Protein AF-A0AB36PFZ5-F1 (afdb_monomer)

Mean predicted aligned error: 4.34 Å

Structure (mmCIF, N/CA/C/O backbone):
data_AF-A0AB36PFZ5-F1
#
_entry.id   AF-A0AB36PFZ5-F1
#
loop_
_atom_site.group_PDB
_atom_site.id
_atom_site.type_symbol
_atom_site.label_atom_id
_atom_site.label_alt_id
_atom_site.label_comp_id
_atom_site.label_asym_id
_atom_site.label_entity_id
_atom_site.label_seq_id
_atom_site.pdbx_PDB_ins_code
_atom_site.Cartn_x
_atom_site.Cartn_y
_atom_site.Cartn_z
_atom_site.occupancy
_atom_site.B_iso_or_equiv
_atom_site.auth_seq_id
_atom_site.auth_comp_id
_atom_site.auth_asym_id
_atom_site.auth_atom_id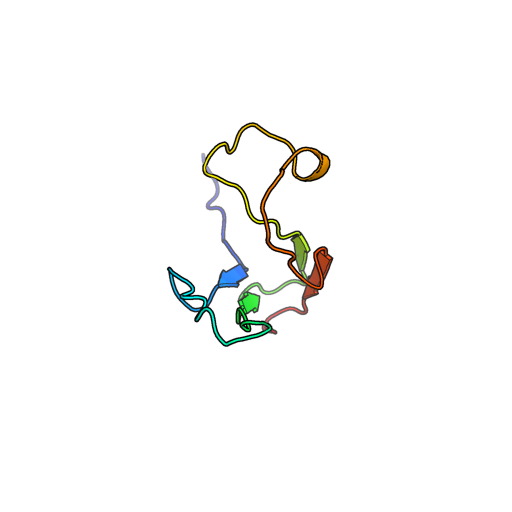
_atom_site.pdbx_PDB_model_num
ATOM 1 N N . MET A 1 1 ? -1.656 -7.648 -32.695 1.00 64.62 1 MET A N 1
ATOM 2 C CA . MET A 1 1 ? -0.740 -8.503 -31.908 1.00 64.62 1 MET A CA 1
ATOM 3 C C . MET A 1 1 ? -0.630 -7.864 -30.526 1.00 64.62 1 MET A C 1
ATOM 5 O O . MET A 1 1 ? -0.399 -6.664 -30.483 1.00 64.62 1 MET A O 1
ATOM 9 N N . VAL A 1 2 ? -0.911 -8.586 -29.436 1.00 74.19 2 VAL A N 1
ATOM 10 C CA . VAL A 1 2 ? -0.913 -8.039 -28.061 1.00 74.19 2 VAL A CA 1
ATOM 11 C C . VAL A 1 2 ? 0.361 -8.508 -27.358 1.00 74.19 2 VAL A C 1
ATOM 13 O O . VAL A 1 2 ? 0.655 -9.700 -27.379 1.00 74.19 2 VAL A O 1
ATOM 16 N N . LEU A 1 3 ? 1.133 -7.584 -26.783 1.00 80.94 3 LEU A N 1
ATOM 17 C CA . LEU A 1 3 ? 2.322 -7.901 -25.986 1.00 80.94 3 LEU A CA 1
ATOM 18 C C . LEU A 1 3 ? 1.908 -8.213 -24.536 1.00 80.94 3 LEU A C 1
ATOM 20 O O . LEU A 1 3 ? 1.054 -7.506 -23.998 1.00 80.94 3 LEU A O 1
ATOM 24 N N . PRO A 1 4 ? 2.495 -9.233 -23.886 1.00 82.50 4 PRO A N 1
ATOM 25 C CA . PRO A 1 4 ? 2.169 -9.571 -22.505 1.00 82.50 4 PRO A CA 1
ATOM 26 C C . PRO A 1 4 ? 2.668 -8.49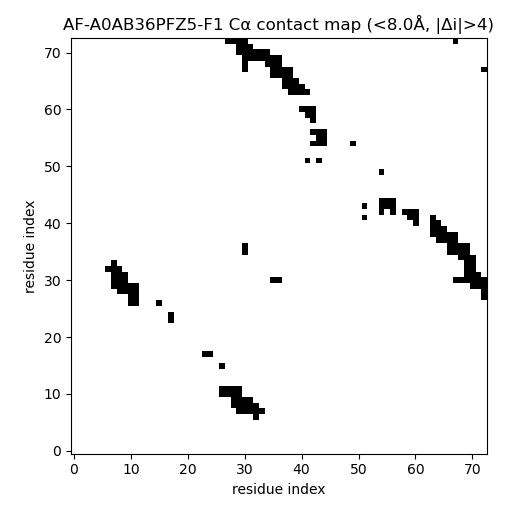4 -21.531 1.00 82.50 4 PRO A C 1
ATOM 28 O O . PRO A 1 4 ? 3.833 -8.092 -21.568 1.00 82.50 4 PRO A O 1
ATOM 31 N N . ALA A 1 5 ? 1.797 -8.062 -20.618 1.00 82.31 5 ALA A N 1
ATOM 32 C CA . ALA A 1 5 ? 2.185 -7.250 -19.469 1.00 82.31 5 ALA A CA 1
ATOM 33 C C . ALA A 1 5 ? 2.721 -8.153 -18.346 1.00 82.31 5 ALA A C 1
ATOM 35 O O . ALA A 1 5 ? 2.179 -9.227 -18.101 1.00 82.31 5 ALA A O 1
ATOM 3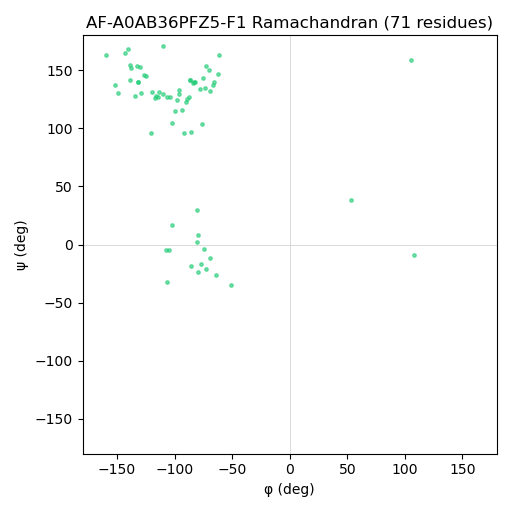6 N N . HIS A 1 6 ? 3.782 -7.713 -17.669 1.00 80.00 6 HIS A N 1
ATOM 37 C CA . HIS A 1 6 ? 4.367 -8.415 -16.525 1.00 80.00 6 HIS A CA 1
ATOM 38 C C . HIS A 1 6 ? 4.186 -7.555 -15.271 1.00 80.00 6 HIS A C 1
ATOM 40 O O . HIS A 1 6 ? 4.562 -6.381 -15.273 1.00 80.00 6 HIS A O 1
ATOM 46 N N . ALA A 1 7 ? 3.613 -8.128 -14.213 1.00 82.31 7 ALA A N 1
ATOM 47 C CA . ALA A 1 7 ? 3.524 -7.484 -12.906 1.00 82.31 7 ALA A CA 1
ATOM 48 C C . ALA A 1 7 ? 4.832 -7.694 -12.126 1.00 82.31 7 ALA A C 1
ATOM 50 O O . ALA A 1 7 ? 5.416 -8.773 -12.179 1.00 82.31 7 ALA A O 1
ATOM 51 N N . GLY A 1 8 ? 5.294 -6.655 -11.425 1.00 91.12 8 GLY A N 1
ATOM 52 C CA . GLY A 1 8 ? 6.514 -6.711 -10.612 1.00 91.12 8 GLY A CA 1
ATOM 53 C C . GLY A 1 8 ? 6.253 -6.748 -9.108 1.00 91.12 8 GLY A C 1
ATOM 54 O O . GLY A 1 8 ? 7.016 -7.370 -8.383 1.00 91.12 8 GLY A O 1
ATOM 55 N N . ILE A 1 9 ? 5.185 -6.108 -8.628 1.00 94.81 9 ILE A N 1
ATOM 56 C CA . ILE A 1 9 ? 4.906 -5.996 -7.193 1.00 94.81 9 ILE A CA 1
ATOM 57 C C . ILE A 1 9 ? 4.042 -7.167 -6.732 1.00 94.81 9 ILE A C 1
ATOM 59 O O . ILE A 1 9 ? 2.937 -7.367 -7.231 1.00 94.81 9 ILE A O 1
ATOM 63 N N . VAL A 1 10 ? 4.544 -7.907 -5.751 1.00 94.88 10 VAL A N 1
ATOM 64 C CA . VAL A 1 10 ? 3.836 -8.975 -5.047 1.00 94.88 10 VAL A CA 1
ATOM 65 C C . VAL A 1 10 ? 3.554 -8.504 -3.629 1.00 94.88 10 VAL A C 1
ATOM 67 O O . VAL A 1 10 ? 4.467 -8.050 -2.947 1.00 94.88 10 VAL A O 1
ATOM 70 N N . ILE A 1 11 ? 2.306 -8.627 -3.182 1.00 95.00 11 ILE A N 1
ATOM 71 C CA . ILE A 1 11 ? 1.918 -8.441 -1.780 1.00 95.00 11 ILE A CA 1
ATOM 72 C C . ILE A 1 11 ? 1.869 -9.830 -1.140 1.00 95.00 11 ILE A C 1
ATOM 74 O O . ILE A 1 11 ? 1.262 -10.748 -1.696 1.00 95.00 11 ILE A O 1
ATOM 78 N N . TYR A 1 12 ? 2.525 -10.010 0.005 1.00 93.81 12 TYR A N 1
ATOM 79 C CA . TYR A 1 12 ? 2.508 -11.291 0.703 1.00 93.81 12 TYR A CA 1
ATOM 80 C C . TYR A 1 12 ? 1.175 -11.474 1.427 1.00 93.81 12 TYR A C 1
ATOM 82 O O . TYR A 1 12 ? 0.928 -10.902 2.487 1.00 93.81 12 TYR A O 1
ATOM 90 N N . GLY A 1 13 ? 0.328 -12.311 0.832 1.00 92.69 13 GLY A N 1
ATOM 91 C CA . GLY A 1 13 ? -1.011 -12.611 1.319 1.00 92.69 13 GLY A CA 1
ATOM 92 C C . GLY A 1 13 ? -2.099 -11.934 0.492 1.00 92.69 13 GLY A C 1
ATOM 93 O O . GLY A 1 13 ? -1.878 -10.961 -0.220 1.00 92.69 13 GLY A O 1
ATOM 94 N N . THR A 1 14 ? -3.304 -12.483 0.585 1.00 94.88 14 THR A N 1
ATOM 95 C CA . THR A 1 14 ? -4.505 -11.965 -0.091 1.00 94.88 14 THR A CA 1
ATOM 96 C C . THR A 1 14 ? -5.452 -11.254 0.874 1.00 94.88 14 THR A C 1
ATOM 98 O O . THR A 1 14 ? -6.479 -10.717 0.465 1.00 94.88 14 THR A O 1
ATOM 101 N N . ARG A 1 15 ? -5.125 -11.279 2.171 1.00 95.12 15 ARG A N 1
ATOM 102 C CA . ARG A 1 15 ? -5.883 -10.660 3.254 1.00 95.12 15 ARG A CA 1
ATOM 103 C C . ARG A 1 15 ? -4.941 -10.295 4.391 1.00 95.12 15 ARG A C 1
ATOM 105 O O . ARG A 1 15 ? -4.112 -11.109 4.788 1.00 95.12 15 ARG A O 1
ATOM 112 N N . ILE A 1 16 ? -5.148 -9.111 4.949 1.00 94.19 16 ILE A N 1
ATOM 113 C CA . ILE A 1 16 ? -4.526 -8.667 6.193 1.00 94.19 16 ILE A CA 1
ATOM 114 C C . ILE A 1 16 ? -5.606 -8.683 7.273 1.00 94.19 16 ILE A C 1
ATOM 116 O O . ILE A 1 16 ? -6.687 -8.131 7.078 1.00 94.19 16 ILE A O 1
ATOM 120 N N . ILE A 1 17 ? -5.338 -9.354 8.391 1.00 95.06 17 ILE A N 1
ATOM 121 C CA . ILE A 1 17 ? -6.192 -9.301 9.580 1.00 95.06 17 ILE A CA 1
ATOM 122 C C . ILE A 1 17 ? -5.565 -8.288 10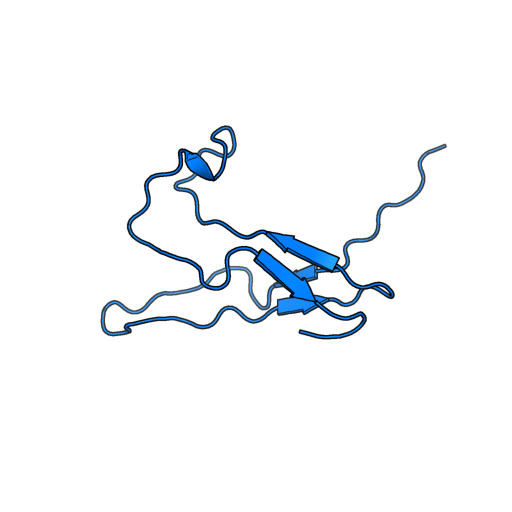.528 1.00 95.06 17 ILE A C 1
ATOM 124 O O . ILE A 1 17 ? -4.393 -8.425 10.865 1.00 95.06 17 ILE A O 1
ATOM 128 N N .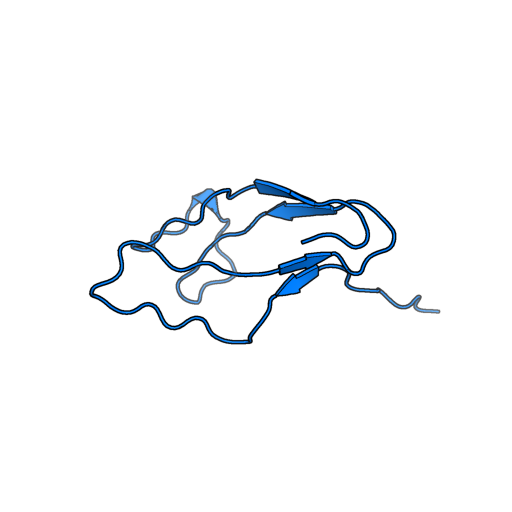 TYR A 1 18 ? -6.339 -7.283 10.933 1.00 95.38 18 TYR A N 1
ATOM 129 C CA . TYR A 1 18 ? -5.922 -6.260 11.885 1.00 95.38 18 TYR A CA 1
ATOM 130 C C . TYR A 1 18 ? -6.531 -6.582 13.261 1.00 95.38 18 TYR A C 1
ATOM 132 O O . TYR A 1 18 ? -7.735 -6.383 13.438 1.00 95.38 18 TYR A O 1
ATOM 140 N N . PRO A 1 19 ? -5.756 -7.104 14.231 1.00 96.75 19 PRO A N 1
ATOM 141 C CA . PRO A 1 19 ? -6.244 -7.317 15.593 1.00 96.75 19 PRO A CA 1
ATOM 142 C C . PRO A 1 19 ? -6.524 -5.977 16.276 1.00 96.75 19 PRO A C 1
ATOM 144 O O . PRO A 1 19 ? -5.732 -5.044 16.153 1.00 96.75 19 PRO A O 1
ATOM 147 N N . ALA A 1 20 ? -7.641 -5.867 16.995 1.00 95.06 20 ALA A N 1
ATOM 148 C CA . ALA A 1 20 ? -8.096 -4.601 17.578 1.00 95.06 20 ALA A CA 1
ATOM 149 C C . ALA A 1 20 ? -7.133 -4.043 18.645 1.00 95.06 20 ALA A C 1
ATOM 151 O O . ALA A 1 20 ? -7.083 -2.839 18.882 1.00 95.06 20 ALA A O 1
ATOM 152 N N . GLU A 1 21 ? -6.366 -4.919 19.284 1.00 97.00 21 GLU A N 1
ATOM 153 C CA . GLU A 1 21 ? -5.355 -4.608 20.287 1.00 97.00 21 GLU A CA 1
ATOM 154 C C . GLU A 1 21 ? -4.045 -4.062 19.693 1.00 97.00 21 GLU A C 1
ATOM 156 O O . GLU A 1 21 ? -3.241 -3.464 20.415 1.00 97.00 21 GLU A O 1
ATOM 161 N N . ASN A 1 22 ? -3.823 -4.241 18.387 1.00 96.69 22 ASN A N 1
ATOM 162 C CA . ASN A 1 22 ? -2.598 -3.814 17.726 1.00 96.69 22 ASN A CA 1
ATOM 163 C C . ASN A 1 22 ? -2.686 -2.353 17.275 1.00 96.69 22 ASN A C 1
ATOM 165 O O . ASN A 1 22 ? -3.702 -1.879 16.767 1.00 96.69 22 ASN A O 1
ATOM 169 N N . LYS A 1 23 ? -1.569 -1.632 17.411 1.00 94.81 23 LYS A N 1
ATOM 170 C CA . LYS A 1 23 ? -1.440 -0.250 16.917 1.00 94.81 23 LYS A CA 1
ATOM 171 C C . LYS A 1 23 ? -1.164 -0.162 15.420 1.00 94.81 23 LYS A C 1
ATOM 173 O O . LYS A 1 23 ? -1.428 0.874 14.824 1.00 94.81 23 LYS A O 1
ATOM 178 N N . GLU A 1 24 ? -0.603 -1.222 14.851 1.00 95.62 24 GLU A N 1
ATOM 179 C CA . GLU A 1 24 ? -0.278 -1.333 13.436 1.00 95.62 24 GLU A CA 1
ATOM 180 C C . GLU A 1 24 ? -0.130 -2.805 13.041 1.00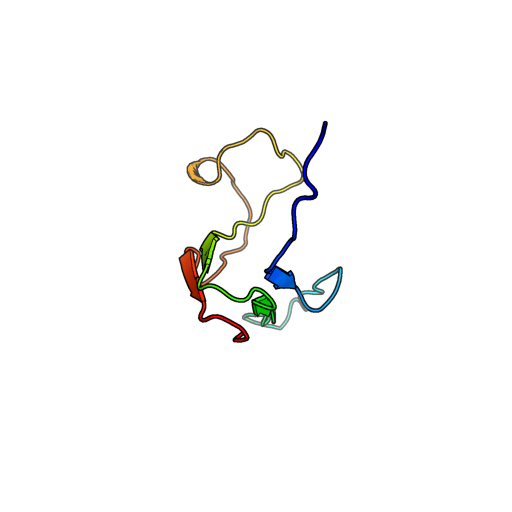 95.62 24 GLU A C 1
ATOM 182 O O . GLU A 1 24 ? 0.052 -3.687 13.887 1.00 95.62 24 GLU A O 1
ATOM 187 N N . VAL A 1 25 ? -0.187 -3.060 11.737 1.00 95.81 25 VAL A N 1
ATOM 188 C CA . VAL A 1 25 ? 0.165 -4.342 11.128 1.00 95.81 25 VAL A CA 1
ATOM 189 C C . VAL A 1 25 ? 1.085 -4.084 9.944 1.00 95.81 25 VAL A C 1
ATOM 191 O O . VAL A 1 25 ? 0.886 -3.136 9.185 1.00 95.81 25 VAL A O 1
ATOM 194 N N . MET A 1 26 ? 2.093 -4.935 9.781 1.00 94.75 26 MET A N 1
ATOM 195 C CA . MET A 1 26 ? 3.035 -4.826 8.672 1.00 94.75 26 MET A CA 1
ATOM 196 C C . MET A 1 26 ? 2.501 -5.572 7.453 1.00 94.75 26 MET A C 1
ATOM 198 O O . MET A 1 26 ? 2.195 -6.762 7.528 1.00 94.75 26 MET A O 1
ATOM 202 N N . VAL A 1 27 ? 2.444 -4.880 6.318 1.00 94.25 27 VAL A N 1
ATOM 203 C CA . VAL A 1 27 ? 2.165 -5.486 5.014 1.00 94.25 27 VAL A CA 1
ATOM 204 C C . VAL A 1 27 ? 3.491 -5.680 4.298 1.00 94.25 27 VAL A C 1
ATOM 206 O O . VAL A 1 27 ? 4.178 -4.713 3.980 1.00 94.25 27 VAL A O 1
ATOM 209 N N . GLN A 1 28 ? 3.868 -6.935 4.064 1.00 94.06 28 GLN A N 1
ATOM 210 C CA . GLN A 1 28 ? 5.089 -7.253 3.333 1.00 94.06 28 GLN A CA 1
ATOM 211 C C . GLN A 1 28 ? 4.812 -7.287 1.835 1.00 94.06 28 GLN A C 1
ATOM 213 O O . GLN A 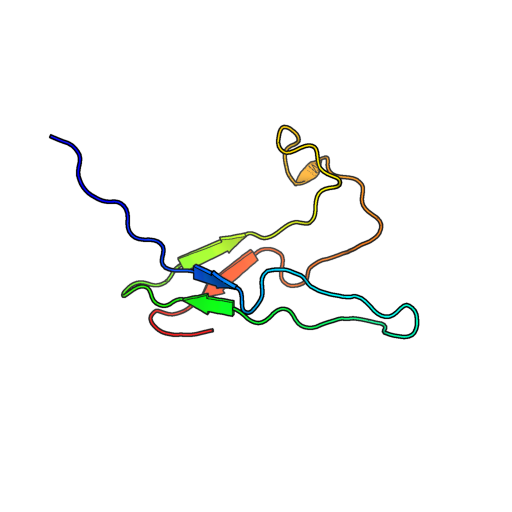1 28 ? 3.792 -7.810 1.380 1.00 94.06 28 GLN A O 1
ATOM 218 N N . LEU A 1 29 ? 5.765 -6.785 1.063 1.00 94.56 29 LEU A N 1
ATOM 219 C CA . LEU A 1 29 ? 5.713 -6.773 -0.388 1.00 94.56 29 LEU A CA 1
ATOM 220 C C . LEU A 1 29 ? 7.089 -7.083 -0.979 1.00 94.56 29 LEU A C 1
ATOM 222 O O . LEU A 1 29 ? 8.086 -7.134 -0.267 1.00 94.56 29 LEU A O 1
ATOM 226 N N . MET A 1 30 ? 7.137 -7.344 -2.279 1.00 95.44 30 MET A N 1
ATOM 227 C CA . MET A 1 30 ? 8.371 -7.592 -3.017 1.00 95.44 30 MET A CA 1
ATOM 228 C C . MET A 1 30 ? 8.207 -7.106 -4.449 1.00 95.44 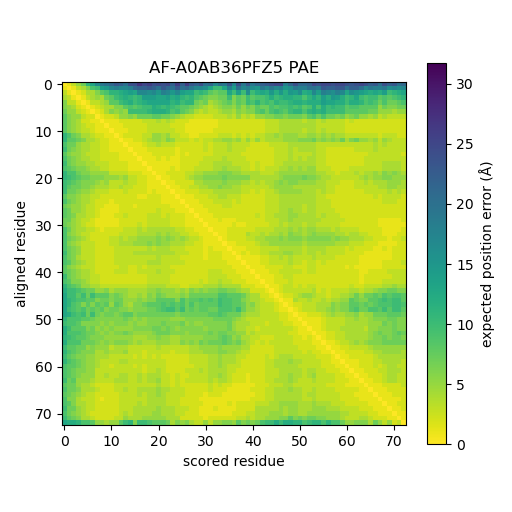30 MET A C 1
ATOM 230 O O . MET A 1 30 ? 7.254 -7.476 -5.130 1.00 95.44 30 MET A O 1
ATOM 234 N N . ASN A 1 31 ? 9.163 -6.328 -4.934 1.00 95.94 31 ASN A N 1
ATOM 235 C CA . ASN A 1 31 ? 9.323 -6.061 -6.350 1.00 95.94 31 ASN A CA 1
ATOM 236 C C . ASN A 1 31 ? 10.166 -7.171 -6.988 1.00 95.94 31 ASN A C 1
ATOM 238 O O . ASN A 1 31 ? 11.390 -7.124 -6.959 1.00 95.94 31 ASN A O 1
ATOM 242 N N . GLN A 1 32 ? 9.508 -8.155 -7.593 1.00 95.69 32 GLN A N 1
ATOM 243 C CA . GLN A 1 32 ? 10.117 -9.219 -8.399 1.00 95.69 32 GLN A CA 1
ATOM 244 C C . GLN A 1 32 ? 10.434 -8.771 -9.837 1.00 95.69 32 GLN A C 1
ATOM 246 O O . GLN A 1 32 ? 10.886 -9.560 -10.666 1.00 95.69 32 GLN A O 1
ATOM 251 N N . GLY A 1 33 ? 10.179 -7.501 -10.161 1.00 93.62 33 GLY A N 1
ATOM 252 C CA . GLY A 1 33 ? 10.570 -6.902 -11.423 1.00 93.62 33 GLY A CA 1
ATOM 253 C C . GLY A 1 33 ? 12.076 -6.653 -11.503 1.00 93.62 33 GLY A C 1
ATOM 254 O O . GLY A 1 33 ? 12.763 -6.394 -10.516 1.00 93.62 33 GLY A O 1
ATOM 255 N N . ASN A 1 34 ? 12.586 -6.630 -12.733 1.00 94.31 34 ASN A N 1
ATOM 256 C CA . ASN A 1 34 ? 13.988 -6.325 -13.031 1.00 94.31 34 ASN A CA 1
ATOM 257 C C . ASN A 1 34 ? 14.318 -4.818 -13.029 1.00 94.31 34 ASN A C 1
ATOM 259 O O . ASN A 1 34 ? 15.409 -4.419 -13.434 1.00 94.31 34 ASN A O 1
ATOM 263 N N . ARG A 1 35 ? 13.374 -3.970 -12.611 1.00 93.81 35 ARG A N 1
ATOM 264 C CA . ARG A 1 35 ? 13.488 -2.508 -12.579 1.00 93.81 35 ARG A CA 1
ATOM 265 C C . ARG A 1 35 ? 12.902 -1.972 -11.282 1.00 93.81 35 ARG A C 1
ATOM 267 O O . ARG A 1 35 ? 11.989 -2.573 -10.727 1.00 93.81 35 ARG A O 1
ATOM 274 N N . SER A 1 36 ? 13.409 -0.830 -10.821 1.00 95.88 36 SER A N 1
ATOM 275 C CA . SER A 1 36 ? 12.809 -0.126 -9.687 1.00 95.88 36 SER A CA 1
ATOM 276 C C . SER A 1 36 ? 11.382 0.316 -10.000 1.00 95.88 36 SER A C 1
ATOM 278 O O . SER A 1 36 ? 11.082 0.705 -11.130 1.00 95.88 36 SER A O 1
ATOM 280 N N . SER A 1 37 ? 10.534 0.324 -8.979 1.00 94.81 37 SER A N 1
ATOM 281 C CA . SER A 1 37 ? 9.138 0.747 -9.079 1.00 94.81 37 SER A CA 1
ATOM 282 C C . SER A 1 37 ? 8.840 1.849 -8.073 1.00 94.81 37 SER A C 1
ATOM 284 O O . SER A 1 37 ? 9.389 1.860 -6.972 1.00 94.81 37 SER A O 1
ATOM 286 N N . LEU A 1 38 ? 7.971 2.780 -8.461 1.00 95.56 38 LEU A N 1
ATOM 287 C CA . LEU A 1 38 ? 7.321 3.692 -7.530 1.00 95.56 38 LEU A CA 1
ATOM 288 C C . LEU A 1 38 ? 5.979 3.065 -7.155 1.00 95.56 38 LEU A C 1
ATOM 290 O O . LEU A 1 38 ? 5.134 2.863 -8.024 1.00 95.56 38 LEU A O 1
ATOM 294 N N . LEU A 1 39 ? 5.819 2.715 -5.887 1.00 93.31 39 LEU A N 1
ATOM 295 C CA . LEU A 1 39 ? 4.582 2.185 -5.339 1.00 93.31 39 LEU A CA 1
ATOM 296 C C . LEU A 1 39 ? 3.796 3.326 -4.705 1.00 93.31 39 LEU A C 1
ATOM 298 O O . LEU A 1 39 ? 4.362 4.085 -3.922 1.00 93.31 39 LEU A O 1
ATOM 302 N N . GLN A 1 40 ? 2.504 3.395 -5.005 1.00 93.69 40 GLN A N 1
ATOM 303 C CA . GLN A 1 40 ? 1.529 4.179 -4.259 1.00 93.69 40 GLN A CA 1
ATOM 304 C C . GLN A 1 40 ? 0.468 3.220 -3.721 1.00 93.69 40 GLN A C 1
ATOM 306 O O . GLN A 1 40 ? -0.026 2.383 -4.474 1.00 93.69 40 GLN A O 1
ATOM 311 N N . ALA A 1 41 ? 0.145 3.326 -2.435 1.00 93.25 41 ALA A N 1
ATOM 312 C CA . ALA A 1 41 ? -0.816 2.450 -1.778 1.00 93.25 41 ALA A CA 1
ATOM 313 C C . ALA A 1 41 ? -1.829 3.260 -0.959 1.00 93.25 41 ALA A C 1
ATOM 315 O O . ALA A 1 41 ? -1.473 4.235 -0.296 1.00 93.25 41 ALA A O 1
ATOM 316 N N . TRP A 1 42 ? -3.091 2.839 -1.014 1.00 93.12 42 TRP A N 1
ATOM 317 C CA . TRP A 1 42 ? -4.209 3.393 -0.253 1.00 93.12 42 TRP A CA 1
ATOM 318 C C . TRP A 1 42 ? -5.159 2.263 0.160 1.00 93.12 42 TRP A C 1
ATOM 320 O O . TRP A 1 42 ? -5.060 1.144 -0.342 1.00 93.12 42 TRP A O 1
ATOM 330 N N . ILE A 1 43 ? -6.051 2.555 1.104 1.00 92.44 43 ILE A N 1
ATOM 331 C CA . ILE A 1 43 ? -7.090 1.640 1.586 1.00 92.44 43 ILE A CA 1
ATOM 332 C C . ILE A 1 43 ? -8.425 2.289 1.235 1.00 92.44 43 ILE A C 1
ATOM 334 O O . ILE A 1 43 ? -8.621 3.439 1.610 1.00 92.44 43 ILE A O 1
ATOM 338 N N . ASP A 1 44 ? -9.301 1.577 0.529 1.00 91.50 44 ASP A N 1
ATOM 339 C CA . ASP A 1 44 ? -10.673 1.995 0.213 1.00 91.50 44 ASP A CA 1
ATOM 340 C C . ASP A 1 44 ? -11.718 1.164 0.980 1.00 91.50 44 ASP A C 1
ATOM 342 O O . ASP A 1 44 ? -11.386 0.195 1.667 1.00 91.50 44 ASP A O 1
ATOM 346 N N . ASP A 1 45 ? -12.981 1.584 0.906 1.00 90.69 45 ASP A N 1
ATOM 347 C CA . ASP A 1 45 ? -14.146 0.919 1.497 1.00 90.69 45 ASP A CA 1
ATOM 348 C C . ASP A 1 45 ? -14.979 0.127 0.465 1.00 90.69 45 ASP A C 1
ATOM 350 O O . ASP A 1 45 ? -16.115 -0.262 0.742 1.00 90.69 45 ASP A O 1
ATOM 354 N N . GLY A 1 46 ? -14.406 -0.158 -0.709 1.00 87.38 46 GLY A N 1
ATOM 355 C CA . GLY A 1 46 ? -15.022 -0.914 -1.798 1.00 87.38 46 GLY A CA 1
ATOM 356 C C . GLY A 1 46 ? -15.419 -0.079 -3.019 1.00 87.38 46 GLY A C 1
ATOM 357 O O . GLY A 1 46 ? -15.758 -0.664 -4.051 1.00 87.38 46 GLY A O 1
ATOM 358 N N . ASP A 1 47 ? -15.359 1.256 -2.950 1.00 87.88 47 ASP A N 1
ATOM 359 C CA . ASP A 1 47 ? -15.561 2.130 -4.114 1.00 87.88 47 ASP A CA 1
ATOM 360 C C . ASP A 1 47 ? -14.233 2.456 -4.818 1.00 87.88 47 ASP A C 1
ATOM 362 O O . ASP A 1 47 ? -13.522 3.405 -4.484 1.00 87.88 47 ASP A O 1
ATOM 366 N N . THR A 1 48 ? -13.917 1.696 -5.867 1.00 85.00 48 THR A N 1
ATOM 367 C CA . THR A 1 48 ? -12.695 1.890 -6.664 1.00 85.00 48 THR A CA 1
ATOM 368 C C . THR A 1 48 ? -12.745 3.106 -7.598 1.00 85.00 48 THR A C 1
ATOM 370 O O . THR A 1 48 ? -11.780 3.353 -8.321 1.00 85.00 48 THR A O 1
ATOM 373 N N . SER A 1 49 ? -13.873 3.823 -7.678 1.00 88.44 49 SER A N 1
ATOM 374 C CA . SER A 1 49 ? -14.016 4.999 -8.549 1.00 88.44 49 SER A CA 1
ATOM 375 C C . SER A 1 49 ? -13.516 6.291 -7.899 1.00 88.44 49 SER A C 1
ATOM 377 O O . SER A 1 49 ? -13.231 7.268 -8.601 1.00 88.44 49 SER A O 1
ATOM 379 N N . LEU A 1 50 ? -13.381 6.300 -6.569 1.00 89.00 50 LEU A N 1
ATOM 380 C CA . LEU A 1 50 ? -12.895 7.453 -5.828 1.00 89.00 50 LEU A CA 1
ATOM 381 C C . LEU A 1 50 ? -11.373 7.571 -5.944 1.00 89.00 50 LEU A C 1
ATOM 383 O O . LEU A 1 50 ? -10.651 6.590 -5.755 1.00 89.00 50 LEU A O 1
ATOM 387 N N . PRO A 1 51 ? -10.853 8.778 -6.223 1.00 88.56 51 PRO A N 1
ATOM 388 C CA . PRO A 1 51 ? -9.420 8.985 -6.199 1.00 88.56 51 PRO A CA 1
ATOM 389 C C . PRO A 1 51 ? -8.909 8.917 -4.744 1.00 88.56 51 PRO A C 1
ATOM 391 O O . PRO A 1 51 ? -9.654 9.298 -3.829 1.00 88.56 51 PRO A O 1
ATOM 394 N N . PRO A 1 52 ? -7.656 8.479 -4.507 1.00 86.12 52 PRO A N 1
ATOM 395 C CA . PRO A 1 52 ? -7.123 8.246 -3.162 1.00 86.12 52 PRO A CA 1
ATOM 396 C C . PRO A 1 52 ? -7.297 9.420 -2.191 1.00 86.12 52 PRO A C 1
ATOM 398 O O . PRO A 1 52 ? -7.561 9.216 -1.010 1.00 86.12 52 PRO A O 1
ATOM 401 N N . GLU A 1 53 ? -7.211 10.658 -2.683 1.00 86.06 53 GLU A N 1
ATOM 402 C CA . GLU A 1 53 ? -7.362 11.881 -1.890 1.00 86.06 53 GLU A CA 1
ATOM 403 C C . GLU A 1 53 ? -8.782 12.149 -1.359 1.00 86.06 53 GLU A C 1
ATOM 405 O O . GLU A 1 53 ? -8.962 13.041 -0.531 1.00 86.06 53 GLU A O 1
ATOM 410 N N . LYS A 1 54 ? -9.798 11.416 -1.831 1.00 89.12 54 LYS A N 1
ATOM 411 C CA . LYS A 1 54 ? -11.198 11.566 -1.394 1.00 89.12 54 LYS A CA 1
ATOM 412 C C . LYS A 1 54 ? -11.691 10.426 -0.507 1.00 89.12 54 LYS A C 1
ATOM 414 O O . LYS A 1 54 ? -12.821 10.497 -0.024 1.00 89.12 54 LYS A O 1
ATOM 419 N N . ILE A 1 55 ? -10.877 9.395 -0.301 1.00 91.00 55 ILE A N 1
ATOM 420 C CA . ILE A 1 55 ? -11.265 8.212 0.463 1.00 91.00 55 ILE A CA 1
ATOM 421 C C . ILE A 1 55 ? -11.306 8.538 1.959 1.00 91.00 55 ILE A C 1
ATOM 423 O O . ILE A 1 55 ? -10.393 9.164 2.498 1.00 91.00 55 ILE A O 1
ATOM 427 N N . GLN A 1 56 ? -12.366 8.093 2.636 1.00 90.12 56 GLN A N 1
ATOM 428 C CA . GLN A 1 56 ? -12.555 8.277 4.075 1.00 90.12 56 GLN A CA 1
ATOM 429 C C . GLN A 1 56 ? -12.678 6.919 4.765 1.00 90.12 56 GLN A C 1
ATOM 431 O O . GLN A 1 56 ? -13.756 6.340 4.842 1.00 90.12 56 GLN A O 1
ATOM 436 N N . VAL A 1 57 ? -11.558 6.425 5.293 1.00 92.56 57 VAL A N 1
ATOM 437 C CA . VAL A 1 57 ? -11.481 5.173 6.058 1.00 92.56 57 VAL A CA 1
ATOM 438 C C . VAL A 1 57 ? -10.735 5.399 7.378 1.00 92.56 57 VAL A C 1
ATOM 440 O O . VAL A 1 57 ? -9.875 6.278 7.447 1.00 92.56 57 VAL A O 1
ATOM 443 N N . PRO A 1 58 ? -11.007 4.618 8.441 1.00 92.12 58 PRO A N 1
ATOM 444 C CA . PRO A 1 58 ? -10.387 4.806 9.756 1.00 92.12 58 PRO A CA 1
ATOM 445 C C . PRO A 1 58 ? -8.974 4.195 9.858 1.00 92.12 58 PRO A C 1
ATOM 447 O O . PRO A 1 58 ? -8.559 3.765 10.932 1.00 92.12 58 PRO A O 1
ATOM 450 N N . PHE A 1 59 ? -8.230 4.135 8.751 1.00 91.75 59 PHE A N 1
ATOM 451 C CA . PHE A 1 59 ? -6.895 3.542 8.674 1.00 91.75 59 PHE A CA 1
ATOM 452 C C . PHE A 1 59 ? -5.929 4.467 7.932 1.00 91.75 59 PHE A C 1
ATOM 454 O O . PHE A 1 59 ? -6.330 5.237 7.063 1.00 91.75 59 PHE A O 1
ATOM 461 N N . MET A 1 60 ? -4.637 4.353 8.246 1.00 90.69 60 MET A N 1
ATOM 462 C CA . MET A 1 60 ? -3.556 5.015 7.514 1.00 90.69 60 MET A CA 1
ATOM 463 C C . MET A 1 60 ? -2.505 3.989 7.093 1.00 90.69 60 MET A C 1
ATOM 465 O O . MET A 1 60 ? -2.230 3.042 7.827 1.00 90.69 60 MET A O 1
ATOM 469 N N . LEU A 1 61 ? -1.893 4.206 5.929 1.00 92.12 61 LEU A N 1
ATOM 470 C CA . LEU A 1 61 ? -0.807 3.384 5.399 1.00 92.12 61 LEU A CA 1
ATOM 471 C C . LEU A 1 61 ? 0.466 4.227 5.304 1.00 92.12 61 LEU A C 1
ATOM 473 O O . LEU A 1 61 ? 0.457 5.304 4.707 1.00 92.12 61 LEU A O 1
ATOM 477 N N . THR A 1 62 ? 1.561 3.731 5.883 1.00 93.56 62 THR A N 1
ATOM 478 C CA . THR A 1 62 ? 2.852 4.432 5.902 1.00 93.56 62 THR A CA 1
ATOM 479 C C . THR A 1 62 ? 3.980 3.514 5.416 1.00 93.56 62 THR A C 1
ATOM 481 O O . THR A 1 62 ? 4.118 2.417 5.954 1.00 93.56 62 THR A O 1
ATOM 484 N N . PRO A 1 63 ? 4.830 3.958 4.469 1.00 93.69 63 PRO A N 1
ATOM 485 C CA . PRO A 1 63 ? 4.683 5.167 3.654 1.00 93.69 63 PRO A CA 1
ATOM 486 C C . PRO A 1 63 ? 3.620 4.984 2.545 1.00 93.69 63 PRO A C 1
ATOM 488 O O . PRO A 1 63 ? 3.559 3.914 1.942 1.00 93.69 63 PRO A O 1
ATOM 491 N N . PRO A 1 64 ? 2.826 6.019 2.205 1.00 91.44 64 PRO A N 1
ATOM 492 C CA . PRO A 1 64 ? 1.823 5.926 1.136 1.00 91.44 64 PRO A CA 1
ATOM 493 C C . PRO A 1 64 ? 2.449 5.900 -0.265 1.00 91.44 64 PRO A C 1
ATOM 495 O O . PRO A 1 64 ? 1.815 5.451 -1.218 1.00 91.44 64 PRO A O 1
ATOM 498 N N . VAL A 1 65 ? 3.691 6.387 -0.392 1.00 94.81 65 VAL A N 1
ATOM 499 C CA . VAL A 1 65 ? 4.495 6.339 -1.615 1.00 94.81 65 VAL A CA 1
ATOM 500 C C . VAL A 1 65 ? 5.909 5.881 -1.270 1.00 94.81 65 VAL A C 1
ATOM 502 O O . VAL A 1 65 ? 6.561 6.474 -0.411 1.00 94.81 65 VAL A O 1
ATOM 505 N N . ALA A 1 66 ? 6.401 4.854 -1.959 1.00 94.69 66 ALA A N 1
ATOM 506 C CA . ALA A 1 66 ? 7.746 4.320 -1.764 1.00 94.69 66 ALA A CA 1
ATOM 507 C C . ALA A 1 66 ? 8.413 3.975 -3.095 1.00 94.69 66 ALA A C 1
ATOM 509 O O . ALA A 1 66 ? 7.784 3.438 -4.006 1.00 94.69 66 ALA A O 1
ATOM 510 N N . LYS A 1 67 ? 9.720 4.237 -3.200 1.00 96.06 67 LYS A N 1
ATOM 511 C CA . LYS A 1 67 ? 10.544 3.681 -4.276 1.00 96.06 67 LYS A CA 1
ATOM 512 C C . LYS A 1 67 ? 11.099 2.338 -3.821 1.00 96.06 67 LYS A C 1
ATOM 514 O O . LYS A 1 67 ? 11.793 2.277 -2.813 1.00 96.06 67 LYS A O 1
ATOM 519 N N . ILE A 1 68 ? 10.859 1.299 -4.610 1.00 95.94 68 ILE A N 1
ATOM 520 C CA . ILE A 1 68 ? 11.320 -0.060 -4.333 1.00 95.94 68 ILE A CA 1
ATOM 521 C C . ILE A 1 68 ? 12.351 -0.459 -5.383 1.00 95.94 68 ILE A C 1
ATOM 523 O O . ILE A 1 68 ? 12.153 -0.254 -6.586 1.00 95.94 68 ILE A O 1
ATOM 527 N N . GLY A 1 69 ? 13.485 -0.991 -4.928 1.00 97.12 69 GLY A N 1
ATOM 528 C CA . GLY A 1 69 ? 14.544 -1.508 -5.793 1.00 97.12 69 GLY A CA 1
ATOM 529 C C . GLY A 1 69 ? 14.066 -2.675 -6.662 1.00 97.12 69 GLY A C 1
ATOM 530 O O . GLY A 1 69 ? 13.030 -3.272 -6.392 1.00 97.12 69 GLY A O 1
ATOM 531 N N . ALA A 1 70 ? 14.810 -2.997 -7.720 1.00 96.00 70 ALA A N 1
ATOM 532 C CA . ALA A 1 70 ? 14.589 -4.254 -8.437 1.00 96.00 70 ALA A CA 1
ATOM 533 C C . ALA A 1 70 ? 14.944 -5.433 -7.519 1.00 96.00 70 ALA A C 1
ATOM 535 O O . ALA A 1 70 ? 15.956 -5.359 -6.822 1.00 96.00 70 ALA A O 1
ATOM 536 N N . ASN A 1 71 ? 14.153 -6.507 -7.546 1.00 95.69 71 ASN A N 1
ATOM 537 C CA . ASN A 1 71 ? 14.352 -7.705 -6.717 1.00 95.69 71 ASN A CA 1
ATOM 538 C C . ASN A 1 71 ? 14.474 -7.395 -5.209 1.00 95.69 71 ASN A C 1
ATOM 540 O O . ASN A 1 71 ? 15.306 -7.978 -4.515 1.00 95.69 71 ASN A O 1
ATOM 544 N N . SER A 1 72 ? 13.689 -6.434 -4.716 1.00 94.25 72 SER A N 1
ATOM 545 C CA . SER A 1 72 ? 13.749 -5.922 -3.339 1.00 94.25 72 SER A CA 1
ATOM 546 C C . SER A 1 72 ? 12.343 -5.692 -2.786 1.00 94.25 72 SER A C 1
ATOM 548 O O . SER A 1 72 ? 11.409 -5.495 -3.562 1.00 94.25 72 SER A O 1
ATOM 550 N N . GLY 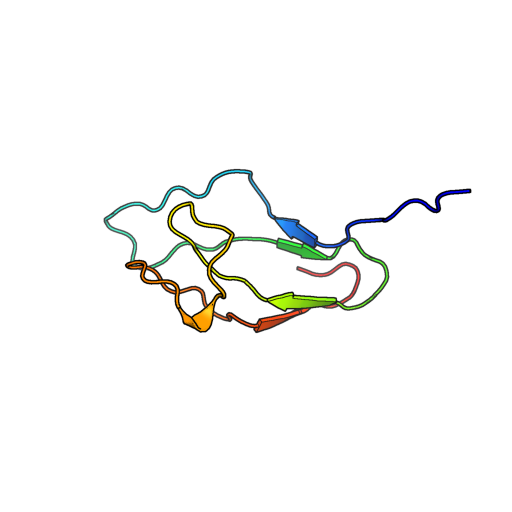A 1 73 ? 12.184 -5.731 -1.464 1.00 85.44 73 GLY A N 1
ATOM 551 C CA . GLY A 1 73 ? 10.909 -5.625 -0.756 1.00 85.44 73 GLY A CA 1
ATOM 552 C C . GLY A 1 73 ? 11.084 -4.997 0.612 1.00 85.44 73 GLY A C 1
ATOM 553 O O . GLY A 1 73 ? 12.207 -5.124 1.155 1.00 85.44 73 GLY A O 1
#

InterPro domains:
  IPR001829 Pili assembly chaperone, bacterial [PR00969] (9-18)
  IPR001829 Pili assembly chaperone, bacterial [PR00969] (58-73)
  IPR008962 PapD-like superfamily [SSF49354] (4-72)
  IPR013783 Immunoglobulin-like fold [G3DSA:2.60.40.10] (9-73)
  IPR016147 Pili assembly chaperone, N-terminal [PF00345] (8-72)
  IPR050643 Periplasmic Pilus Chaperone [PTHR30251] (3-72)

Radius of gyration: 14.67 Å; Cα contacts (8 Å, |Δi|>4): 90; chains: 1; bounding box: 30×24×52 Å

Sequence (73 aa):
MVLPAHAGIVIYGTRIIYPAENKEVMVQLMNQGNRSSLLQAWIDDGDTSLPPEKIQVPFMLTPPVAKIGANSG

Foldseek 3Di:
DDDDDDAFKDWPDPDDDDDPPDPDDDTDMWGQDPAKDKDADADAPPPPPDDRVPGDDPDDDPPRIDIAGHGGD

pLDDT: mean 91.68, std 5.58, range [64.62, 97.12]

Secondary structure (DSSP, 8-state):
--PPP---EEES-S-----TT-S-----EEE-SSS-EEEE----SS-TTS-GGG---S---SSSEEEE-TTB-

Solvent-accessible surface area (backbone atoms only — not comparable to full-atom values): 5166 Å² total; per-residue (Å²): 138,85,80,88,84,79,88,31,77,43,63,73,66,95,74,85,86,80,58,89,90,52,94,73,82,88,82,53,49,33,25,72,24,94,51,66,45,80,48,74,60,85,76,74,93,80,64,85,83,61,56,77,94,73,59,88,61,103,72,87,66,86,75,41,64,46,80,39,49,45,70,31,104

Organism: NCBI:txid198214

Nearest PDB structures (foldseek):
  3q48-assembly1_A  TM=9.330E-01  e=9.239E-03  Pseudomonas aeruginosa
  3q48-assembly2_B  TM=9.233E-01  e=1.259E-02  Pseudomonas aeruginosa